Protein AF-A0AAW9GU99-F1 (afdb_monomer_lite)

Foldseek 3Di:
DDDPDFWDKDFPDDDQLDTDIDIGGDPPDDDDDDPPDPRPPRPPDDPDDDPDDDDD

Sequence (56 aa):
MSIGNDITVEVHSAYRGRAVLHVRAPSNLAIDRERNFAAPQNDDGPSAPTPEPSTK

pLDDT: mean 78.86, std 16.1, range [53.59, 96.38]

Secondary structure (DSSP, 8-state):
-EETTTEEEEEEEEETTEEEEEEE--TTS-----TT--PPP----SPPPPPP----

Structure (mmCIF, N/CA/C/O backbone):
data_AF-A0AAW9GU99-F1
#
_entry.id   AF-A0AAW9GU99-F1
#
loop_
_atom_site.group_PDB
_atom_site.id
_atom_site.type_symbol
_atom_site.label_atom_id
_atom_site.label_alt_id
_atom_site.label_comp_id
_atom_site.label_asym_id
_atom_site.label_entity_id
_atom_site.label_seq_id
_atom_site.pdbx_PDB_ins_code
_atom_site.Cartn_x
_atom_site.Cartn_y
_atom_site.Cartn_z
_atom_site.occupancy
_atom_site.B_iso_or_equiv
_atom_site.auth_seq_id
_atom_site.auth_comp_id
_atom_site.auth_asym_id
_atom_site.auth_atom_id
_atom_site.pdbx_PDB_model_num
ATOM 1 N N . MET A 1 1 ? -1.427 7.033 -0.107 1.00 82.69 1 MET A N 1
ATOM 2 C CA . MET A 1 1 ? 0.043 6.957 0.045 1.00 82.69 1 MET A CA 1
ATOM 3 C C . MET A 1 1 ? 0.631 6.593 -1.303 1.00 82.69 1 MET A C 1
ATOM 5 O O . MET A 1 1 ? 0.069 5.720 -1.952 1.00 82.69 1 MET A O 1
ATOM 9 N N . SER A 1 2 ? 1.723 7.232 -1.716 1.00 86.75 2 SER A N 1
ATOM 10 C CA . SER A 1 2 ? 2.390 6.927 -2.989 1.00 86.75 2 SER A CA 1
ATOM 11 C C . SER A 1 2 ? 3.729 6.243 -2.732 1.00 86.75 2 SER A C 1
ATOM 13 O O . SER A 1 2 ? 4.428 6.601 -1.783 1.00 86.75 2 SER A O 1
ATOM 15 N N . ILE A 1 3 ? 4.062 5.244 -3.547 1.00 89.12 3 ILE A N 1
ATOM 16 C CA . ILE A 1 3 ? 5.337 4.521 -3.508 1.00 89.12 3 ILE A CA 1
ATOM 17 C C . ILE A 1 3 ? 6.018 4.748 -4.857 1.00 89.12 3 ILE A C 1
ATOM 19 O O . ILE A 1 3 ? 5.511 4.321 -5.894 1.00 89.12 3 ILE A O 1
ATOM 23 N N . GLY A 1 4 ? 7.155 5.445 -4.850 1.00 91.31 4 GLY A N 1
ATOM 24 C CA . GLY A 1 4 ? 7.759 5.929 -6.092 1.00 91.31 4 GLY A CA 1
ATOM 25 C C . GLY A 1 4 ? 6.807 6.864 -6.848 1.00 91.31 4 GLY A C 1
ATOM 26 O O . GLY A 1 4 ? 6.073 7.633 -6.225 1.00 91.31 4 GLY A O 1
ATOM 27 N N . ASN A 1 5 ? 6.816 6.780 -8.180 1.00 92.12 5 ASN A N 1
ATOM 28 C CA . ASN A 1 5 ? 6.025 7.663 -9.045 1.00 92.12 5 ASN A CA 1
ATOM 29 C C . ASN A 1 5 ? 4.721 7.029 -9.555 1.00 92.12 5 ASN A C 1
ATOM 31 O O . ASN A 1 5 ? 3.794 7.755 -9.900 1.00 92.12 5 ASN A O 1
ATOM 35 N N . ASP A 1 6 ? 4.633 5.696 -9.577 1.00 93.25 6 ASP A N 1
ATOM 36 C CA . ASP A 1 6 ? 3.605 4.986 -10.357 1.00 93.25 6 ASP A CA 1
ATOM 37 C C . ASP A 1 6 ? 2.648 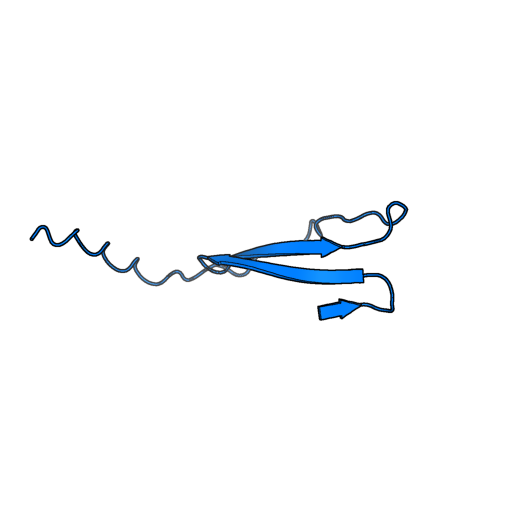4.144 -9.506 1.00 93.25 6 ASP A C 1
ATOM 39 O O . ASP A 1 6 ? 1.663 3.608 -10.017 1.00 93.25 6 ASP A O 1
ATOM 43 N N . ILE A 1 7 ? 2.923 4.010 -8.205 1.00 95.56 7 ILE A N 1
ATOM 44 C CA . ILE A 1 7 ? 2.128 3.179 -7.302 1.00 95.56 7 ILE A CA 1
ATOM 45 C C . ILE A 1 7 ? 1.415 4.068 -6.292 1.00 95.56 7 ILE A C 1
ATOM 47 O O . ILE A 1 7 ? 2.036 4.858 -5.580 1.00 95.56 7 ILE A O 1
ATOM 51 N N . THR A 1 8 ? 0.099 3.899 -6.187 1.00 96.38 8 THR A N 1
ATOM 52 C CA . THR A 1 8 ? -0.723 4.557 -5.166 1.00 96.38 8 THR A CA 1
ATOM 53 C C . THR A 1 8 ? -1.512 3.519 -4.384 1.00 96.38 8 THR A C 1
ATOM 55 O O . THR A 1 8 ? -2.195 2.678 -4.967 1.00 96.38 8 THR A O 1
ATOM 58 N N . VAL A 1 9 ? -1.442 3.603 -3.057 1.00 94.81 9 VAL A N 1
ATOM 59 C CA . VAL A 1 9 ? -2.195 2.765 -2.121 1.00 94.81 9 VAL A CA 1
ATOM 60 C C . VAL A 1 9 ? -3.175 3.636 -1.342 1.00 94.81 9 VAL A C 1
ATOM 62 O O . VAL A 1 9 ? -2.786 4.629 -0.714 1.00 94.81 9 VAL A O 1
ATOM 65 N N . GLU A 1 10 ? -4.445 3.253 -1.368 1.00 95.31 10 GLU A N 1
ATOM 66 C CA . GLU A 1 10 ? -5.543 3.924 -0.673 1.00 95.31 10 GLU A CA 1
ATOM 67 C C . GLU A 1 10 ? -6.272 2.944 0.243 1.00 95.31 10 GLU A C 1
ATOM 69 O O . GLU A 1 10 ? -6.514 1.793 -0.123 1.00 95.31 10 GLU A O 1
ATOM 74 N N . VAL A 1 11 ? -6.655 3.412 1.431 1.00 93.19 11 VAL A N 1
ATOM 75 C CA . VAL A 1 11 ? -7.571 2.672 2.301 1.00 93.19 11 VAL A CA 1
ATOM 76 C C . VAL A 1 11 ? -8.980 2.882 1.764 1.00 93.19 11 VAL A C 1
ATOM 78 O O . VAL A 1 11 ? -9.478 4.004 1.762 1.00 93.19 11 VAL A O 1
ATOM 81 N N . HIS A 1 12 ? -9.614 1.810 1.300 1.00 93.75 12 HIS A N 1
ATOM 82 C CA . HIS A 1 12 ? -10.997 1.855 0.835 1.00 93.75 12 HIS A CA 1
ATOM 83 C C . HIS A 1 12 ? -11.977 1.746 2.007 1.00 93.75 12 HIS A C 1
ATOM 85 O O . HIS A 1 12 ? -12.935 2.509 2.101 1.00 93.75 12 HIS A O 1
ATOM 91 N N . SER A 1 13 ? -11.720 0.813 2.923 1.00 93.25 13 SER A N 1
ATOM 92 C CA . SER A 1 13 ? -12.506 0.632 4.143 1.00 93.25 13 SER A CA 1
ATOM 93 C C . SER A 1 13 ? -11.670 -0.020 5.242 1.00 93.25 13 SER A C 1
ATOM 95 O O . SER A 1 13 ? -10.675 -0.693 4.964 1.00 93.25 13 SER A O 1
ATOM 97 N N . ALA A 1 14 ? -12.065 0.183 6.498 1.00 92.50 14 ALA A N 1
ATOM 98 C CA . ALA A 1 14 ? -11.458 -0.457 7.658 1.00 92.50 14 ALA A CA 1
ATOM 99 C C . ALA A 1 14 ? -12.550 -0.940 8.621 1.00 92.50 14 ALA A C 1
ATOM 101 O O . ALA A 1 14 ? -13.486 -0.202 8.923 1.00 92.50 14 ALA A O 1
ATOM 102 N N . T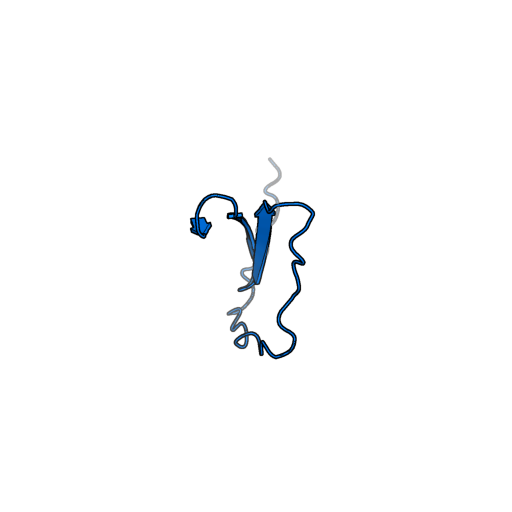YR A 1 15 ? -12.445 -2.185 9.083 1.00 89.50 15 TYR A N 1
ATOM 103 C CA . TYR A 1 15 ? -13.390 -2.801 10.010 1.00 89.50 15 TYR A CA 1
ATOM 104 C C . TYR A 1 15 ? -12.715 -3.923 10.801 1.00 89.50 15 TYR A C 1
ATOM 106 O O . TYR A 1 15 ? -12.042 -4.763 10.206 1.00 89.50 15 TYR A O 1
ATOM 114 N N . ARG A 1 16 ? -12.917 -3.957 12.128 1.00 88.06 16 ARG A N 1
ATOM 115 C CA . ARG A 1 16 ? -12.428 -5.024 13.028 1.00 88.06 16 ARG A CA 1
ATOM 116 C C . ARG A 1 16 ? -10.954 -5.393 12.794 1.00 88.06 16 ARG A C 1
ATOM 118 O O . ARG A 1 16 ? -10.636 -6.514 12.399 1.00 88.06 16 ARG A O 1
ATOM 125 N N . GLY A 1 17 ? -10.068 -4.401 12.918 1.00 85.44 17 GLY A N 1
ATOM 126 C CA . GLY A 1 17 ? -8.616 -4.568 12.737 1.00 85.44 17 GLY A CA 1
ATOM 127 C C . GLY A 1 17 ? -8.169 -4.976 11.332 1.00 85.44 17 GLY A C 1
ATOM 128 O O . GLY A 1 17 ? -7.003 -5.298 11.121 1.00 85.44 17 GLY A O 1
ATOM 129 N N . ARG A 1 18 ? -9.079 -4.973 10.354 1.00 85.69 18 ARG A N 1
ATOM 130 C CA . ARG A 1 18 ? -8.794 -5.287 8.954 1.00 85.69 18 ARG A CA 1
ATOM 131 C C . ARG A 1 18 ? -9.020 -4.051 8.103 1.00 85.69 18 ARG A C 1
ATOM 133 O O . ARG A 1 18 ? -9.928 -3.266 8.367 1.00 85.69 18 ARG A O 1
ATOM 140 N N . ALA A 1 19 ? -8.222 -3.911 7.054 1.00 90.44 19 ALA A N 1
ATOM 141 C CA . ALA A 1 19 ? -8.390 -2.872 6.052 1.00 90.44 19 ALA A CA 1
ATOM 142 C C . ALA A 1 19 ? -8.490 -3.491 4.658 1.00 90.44 19 ALA A C 1
ATOM 144 O O . ALA A 1 19 ? -7.779 -4.445 4.333 1.00 90.44 19 ALA A O 1
ATOM 145 N N . VAL A 1 20 ? -9.366 -2.927 3.832 1.00 92.25 20 VAL A N 1
ATOM 146 C CA . VAL A 1 20 ? -9.395 -3.163 2.391 1.00 92.25 20 VAL A CA 1
ATOM 147 C C . VAL A 1 20 ? -8.571 -2.067 1.737 1.00 92.25 20 VAL A C 1
ATOM 149 O O . VAL A 1 20 ? -8.860 -0.880 1.901 1.00 92.25 20 VAL A O 1
ATOM 152 N N . LEU A 1 21 ? -7.539 -2.471 1.003 1.00 93.12 21 LEU A N 1
ATOM 153 C CA . LEU A 1 21 ? -6.648 -1.563 0.293 1.00 93.12 21 LEU A CA 1
ATOM 154 C C . LEU A 1 21 ? -6.941 -1.613 -1.206 1.00 93.12 21 LEU A C 1
ATOM 156 O O . LEU A 1 21 ? -7.055 -2.694 -1.783 1.00 93.12 21 LEU A O 1
ATOM 160 N N . HIS A 1 22 ? -7.018 -0.445 -1.837 1.00 95.62 22 HIS A N 1
ATOM 161 C CA . HIS A 1 22 ? -6.946 -0.305 -3.287 1.00 95.62 22 HIS A CA 1
ATOM 162 C C . HIS A 1 22 ? -5.517 0.056 -3.680 1.00 95.62 22 HIS A C 1
ATOM 164 O O . HIS A 1 22 ? -4.969 1.050 -3.203 1.00 95.62 22 HIS A O 1
ATOM 170 N N . VAL A 1 23 ? -4.923 -0.753 -4.557 1.00 94.25 23 VAL A N 1
ATOM 171 C CA . VAL A 1 23 ? -3.582 -0.528 -5.103 1.00 94.25 23 VAL A CA 1
ATOM 172 C C . VAL A 1 23 ? -3.720 -0.214 -6.586 1.00 94.25 23 VAL A C 1
ATOM 174 O O . VAL A 1 23 ? -4.206 -1.041 -7.354 1.00 94.25 23 VAL A O 1
ATOM 177 N N . ARG A 1 24 ? -3.305 0.988 -6.987 1.00 95.50 24 ARG A N 1
ATOM 178 C CA . ARG A 1 24 ? -3.129 1.364 -8.394 1.00 95.50 24 ARG A CA 1
ATOM 179 C C . A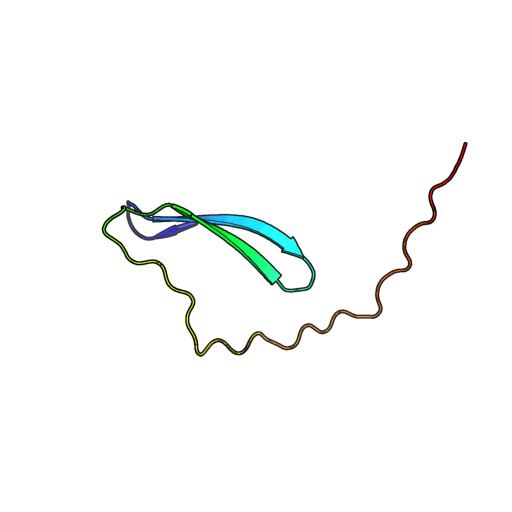RG A 1 24 ? -1.655 1.212 -8.734 1.00 95.50 24 ARG A C 1
ATOM 181 O O . ARG A 1 24 ? -0.821 1.793 -8.045 1.00 95.50 24 ARG A O 1
ATOM 188 N N . ALA A 1 25 ? -1.362 0.421 -9.758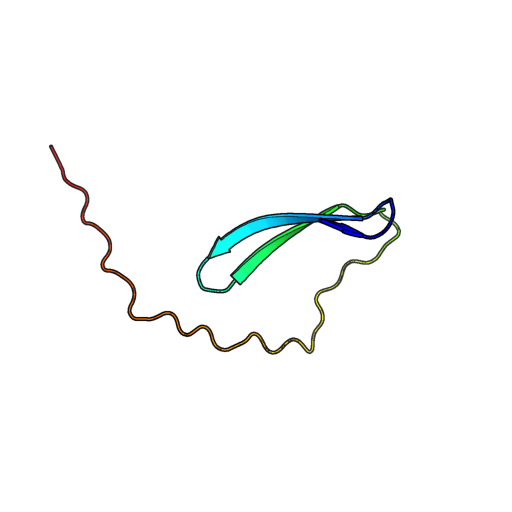 1.00 95.62 25 ALA A N 1
ATOM 189 C CA . ALA A 1 25 ? -0.012 0.112 -10.205 1.00 95.62 25 ALA A CA 1
ATOM 190 C C . ALA A 1 25 ? 0.002 -0.174 -11.721 1.00 95.62 25 ALA A C 1
ATOM 192 O O . ALA A 1 25 ? -1.050 -0.496 -12.285 1.00 95.62 25 ALA A O 1
ATOM 193 N N . PRO A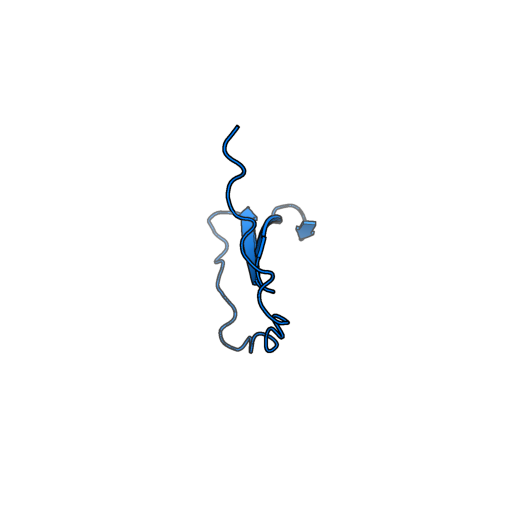 1 26 ? 1.169 -0.080 -12.383 1.00 96.12 26 PRO A N 1
ATOM 194 C CA . PRO A 1 26 ? 1.343 -0.506 -13.770 1.00 96.12 26 PRO A CA 1
ATOM 195 C C . PRO A 1 26 ? 0.949 -1.975 -13.991 1.00 96.12 26 PRO A C 1
ATOM 197 O O . PRO A 1 26 ? 1.189 -2.826 -13.139 1.00 96.12 26 PRO A O 1
ATOM 200 N N . SER A 1 27 ? 0.392 -2.299 -15.161 1.00 94.19 27 SER A N 1
ATOM 201 C CA . SER A 1 27 ? -0.099 -3.653 -15.482 1.00 94.19 27 SER A CA 1
ATOM 202 C C . SER A 1 27 ? 0.992 -4.723 -15.576 1.00 94.19 27 SER A C 1
ATOM 204 O O . SER A 1 27 ? 0.689 -5.912 -15.527 1.00 94.19 27 SER A O 1
ATOM 206 N N . ASN A 1 28 ? 2.254 -4.317 -15.713 1.00 95.00 28 ASN A N 1
ATOM 207 C CA . ASN A 1 28 ? 3.412 -5.207 -15.727 1.00 95.00 28 ASN A CA 1
ATOM 208 C C . ASN A 1 28 ? 3.975 -5.495 -14.323 1.00 95.00 28 ASN A C 1
ATOM 210 O O . ASN A 1 28 ? 4.959 -6.225 -14.217 1.00 95.00 28 ASN A O 1
ATOM 214 N N . LEU A 1 29 ? 3.386 -4.930 -13.263 1.00 92.88 29 LEU A N 1
ATOM 215 C CA . LEU A 1 29 ? 3.780 -5.185 -11.882 1.00 92.88 29 LEU A CA 1
ATOM 216 C C . LEU A 1 29 ? 2.828 -6.200 -11.240 1.00 92.88 29 LEU A C 1
ATOM 218 O O . LEU A 1 29 ? 1.622 -5.970 -11.154 1.00 92.88 29 LEU A O 1
ATOM 222 N N . ALA A 1 30 ? 3.375 -7.316 -10.758 1.00 90.69 30 ALA A N 1
ATOM 223 C CA . ALA A 1 30 ? 2.613 -8.284 -9.976 1.00 90.69 30 ALA A CA 1
ATOM 224 C C . ALA A 1 30 ? 2.313 -7.725 -8.575 1.00 90.69 30 ALA A C 1
ATOM 226 O O . ALA A 1 30 ? 3.198 -7.172 -7.920 1.00 90.69 30 ALA A O 1
ATOM 227 N N . ILE A 1 31 ? 1.062 -7.868 -8.127 1.00 88.62 31 ILE A N 1
ATOM 228 C CA . ILE A 1 31 ? 0.607 -7.458 -6.795 1.00 88.62 31 ILE A CA 1
ATOM 229 C C . ILE A 1 31 ? 0.096 -8.695 -6.065 1.00 88.62 31 ILE A C 1
ATOM 231 O O . ILE A 1 31 ? -0.975 -9.216 -6.378 1.00 88.62 31 ILE A O 1
ATOM 235 N N . ASP A 1 32 ? 0.848 -9.128 -5.060 1.00 88.12 32 ASP A N 1
ATOM 236 C CA . ASP A 1 32 ? 0.568 -10.340 -4.300 1.00 88.12 32 ASP A CA 1
ATOM 237 C C . ASP A 1 32 ? 0.362 -10.036 -2.816 1.00 88.12 32 ASP A C 1
ATOM 239 O O . ASP A 1 32 ? 0.900 -9.076 -2.258 1.00 88.12 32 ASP A O 1
ATOM 243 N N . ARG A 1 33 ? -0.428 -10.882 -2.148 1.00 83.69 33 ARG A N 1
ATOM 244 C CA . ARG A 1 33 ? -0.511 -10.876 -0.685 1.00 83.69 33 ARG A CA 1
ATOM 245 C C . ARG A 1 33 ? 0.689 -11.629 -0.127 1.00 83.69 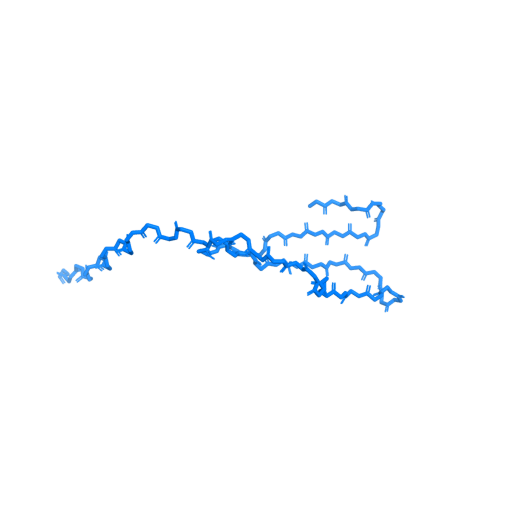33 ARG A C 1
ATOM 247 O O . ARG A 1 33 ? 0.869 -12.804 -0.447 1.00 83.69 33 ARG A O 1
ATOM 254 N N . GLU A 1 34 ? 1.450 -10.976 0.745 1.00 82.75 34 GLU A N 1
ATOM 255 C CA . GLU A 1 34 ? 2.523 -11.629 1.494 1.00 82.75 34 GLU A CA 1
ATOM 256 C C . GLU A 1 34 ? 1.947 -12.804 2.303 1.00 82.75 34 GLU A C 1
ATOM 258 O O . GLU A 1 34 ? 1.015 -12.630 3.093 1.00 82.75 34 GLU A O 1
ATOM 263 N N . ARG A 1 35 ? 2.464 -14.018 2.081 1.00 68.88 35 ARG A N 1
ATOM 264 C CA . ARG A 1 35 ? 1.880 -15.253 2.640 1.00 68.88 35 ARG A CA 1
ATOM 265 C C . ARG A 1 35 ? 2.263 -15.488 4.100 1.00 68.88 35 ARG A C 1
ATOM 267 O O . ARG A 1 35 ? 1.571 -16.233 4.782 1.00 68.88 35 ARG A O 1
ATOM 274 N N . ASN A 1 36 ? 3.326 -14.844 4.582 1.00 58.62 36 ASN A N 1
ATOM 275 C CA . ASN A 1 36 ? 3.837 -15.018 5.946 1.00 58.62 36 ASN A CA 1
ATOM 276 C C . ASN A 1 36 ? 3.320 -13.973 6.948 1.00 58.62 36 ASN A C 1
ATOM 278 O O . ASN A 1 36 ? 3.837 -13.871 8.060 1.00 58.62 36 ASN A O 1
ATOM 282 N N . PHE A 1 37 ? 2.305 -13.186 6.586 1.00 56.28 37 PHE A N 1
ATOM 283 C CA . PHE A 1 37 ? 1.745 -12.199 7.500 1.00 56.28 37 PHE A CA 1
ATOM 284 C C . PHE A 1 37 ? 0.788 -12.862 8.502 1.00 56.28 37 PHE A C 1
ATOM 286 O O . PHE A 1 37 ? -0.385 -13.102 8.207 1.00 56.28 37 PHE A O 1
ATOM 293 N N . ALA A 1 38 ? 1.282 -13.150 9.707 1.00 58.88 38 ALA A N 1
ATOM 294 C CA . ALA A 1 38 ? 0.424 -13.426 10.852 1.00 58.88 38 ALA A CA 1
ATOM 295 C C . ALA A 1 38 ? -0.267 -12.115 11.247 1.00 58.88 38 ALA A C 1
ATOM 297 O O . ALA A 1 38 ? 0.366 -11.215 11.799 1.00 58.88 38 ALA A O 1
ATOM 298 N N . ALA A 1 39 ? -1.555 -11.982 10.918 1.00 58.47 39 ALA A N 1
ATOM 299 C CA . ALA A 1 39 ? -2.323 -10.829 11.363 1.00 58.47 39 ALA A CA 1
ATOM 300 C C . ALA A 1 39 ? -2.285 -10.777 12.902 1.00 58.47 39 ALA A C 1
ATOM 302 O O . ALA A 1 39 ? -2.512 -11.815 13.532 1.00 58.47 39 ALA A O 1
ATOM 303 N N . PRO A 1 40 ? -1.993 -9.614 13.516 1.00 58.38 40 PRO A N 1
ATOM 304 C CA . PRO A 1 40 ? -2.101 -9.477 14.960 1.00 58.38 40 PRO A CA 1
ATOM 305 C C . PRO A 1 40 ? -3.512 -9.892 15.386 1.00 58.38 40 PRO A C 1
ATOM 307 O O . PRO A 1 40 ? -4.491 -9.603 14.690 1.00 58.38 40 PRO A O 1
ATOM 310 N N . GLN A 1 41 ? -3.600 -10.634 16.491 1.00 57.72 41 GLN A N 1
ATOM 311 C CA . GLN A 1 41 ? -4.874 -11.100 17.019 1.00 57.72 41 GLN A CA 1
ATOM 312 C C . GLN A 1 41 ? -5.757 -9.875 17.260 1.00 57.72 41 GLN A C 1
ATOM 314 O O . GLN A 1 41 ? -5.370 -8.953 17.974 1.00 57.72 41 GLN A O 1
ATOM 319 N N . ASN A 1 42 ? -6.903 -9.828 16.586 1.00 54.06 42 ASN A N 1
ATOM 320 C CA . ASN A 1 42 ? -7.816 -8.714 16.745 1.00 54.06 42 ASN A CA 1
ATOM 321 C C . ASN A 1 42 ? -8.530 -8.885 18.087 1.00 54.06 42 ASN A C 1
ATOM 323 O O . ASN A 1 42 ? -9.455 -9.690 18.187 1.00 54.06 42 ASN A O 1
ATOM 327 N N . ASP A 1 43 ? -8.097 -8.152 19.110 1.00 58.34 43 ASP A N 1
ATOM 328 C CA . ASP A 1 43 ? -8.867 -7.953 20.336 1.00 58.34 43 ASP A CA 1
ATOM 329 C C . ASP A 1 43 ? -10.039 -7.012 20.018 1.00 58.34 43 ASP A C 1
ATOM 331 O O . ASP A 1 43 ? -10.072 -5.844 20.409 1.00 58.34 43 ASP A O 1
ATOM 335 N N . ASP A 1 44 ? -11.013 -7.516 19.251 1.00 56.72 44 ASP A N 1
ATOM 336 C CA . ASP A 1 44 ? -12.361 -6.957 19.267 1.00 56.72 44 ASP A CA 1
ATOM 337 C C . ASP A 1 44 ? -12.863 -7.144 20.700 1.00 56.72 44 ASP A C 1
ATOM 339 O O . ASP A 1 44 ? -13.391 -8.198 21.067 1.00 56.72 44 ASP A O 1
ATOM 343 N N . GLY A 1 45 ? -12.676 -6.115 21.530 1.00 59.72 45 GLY A N 1
ATOM 344 C CA . GLY A 1 45 ? -13.435 -5.965 22.763 1.00 59.72 45 GLY A CA 1
ATOM 345 C C . GLY A 1 45 ? -14.928 -6.212 22.492 1.00 59.72 45 GLY A C 1
ATOM 346 O O . GLY A 1 45 ? -15.376 -6.112 21.344 1.00 59.72 45 GLY A O 1
ATOM 347 N N . PRO A 1 46 ? -15.704 -6.579 23.526 1.00 54.16 46 PRO A N 1
ATOM 348 C CA . PRO A 1 46 ? -17.063 -7.091 23.374 1.00 54.16 46 PRO A CA 1
ATOM 349 C C . PRO A 1 46 ? -17.861 -6.247 22.379 1.00 54.16 46 PRO A C 1
ATOM 351 O O . PRO A 1 46 ? -17.924 -5.025 22.518 1.00 54.16 46 PRO A O 1
ATOM 354 N N . SER A 1 47 ? -18.417 -6.904 21.350 1.00 58.50 47 SER A N 1
ATOM 355 C CA . SER A 1 47 ? -19.214 -6.235 20.316 1.00 58.50 47 SER A CA 1
ATOM 356 C C . SER A 1 47 ? -20.224 -5.318 20.993 1.00 58.50 47 SER A C 1
ATOM 358 O O . SER A 1 47 ? -21.056 -5.786 21.772 1.00 58.50 47 SER A O 1
ATOM 360 N N . ALA A 1 48 ? -20.130 -4.016 20.712 1.00 62.59 48 ALA A N 1
ATOM 361 C CA . ALA A 1 48 ? -21.125 -3.067 21.174 1.00 62.59 48 ALA A CA 1
ATOM 362 C C . ALA A 1 48 ? -22.508 -3.555 20.703 1.00 62.59 48 ALA A C 1
ATOM 364 O O . ALA A 1 48 ? -22.632 -3.987 19.549 1.00 62.59 48 ALA A O 1
ATOM 365 N N . PRO A 1 49 ? -23.528 -3.543 21.578 1.00 59.94 49 PRO A N 1
ATOM 366 C CA . PRO A 1 49 ? -24.862 -3.979 21.209 1.00 59.94 49 PRO A CA 1
ATOM 367 C C . PRO A 1 49 ? -25.349 -3.155 20.017 1.00 59.94 49 PRO A C 1
ATOM 369 O O . PRO A 1 49 ? -25.187 -1.934 19.974 1.00 59.94 49 PRO A O 1
ATOM 372 N N . THR A 1 50 ? -25.908 -3.846 19.026 1.00 67.69 50 THR A N 1
ATOM 373 C CA . THR A 1 50 ? -26.573 -3.235 17.877 1.00 67.69 50 THR A CA 1
ATOM 374 C C . THR A 1 50 ? -27.611 -2.233 18.392 1.00 67.69 50 THR A C 1
ATOM 376 O O . THR A 1 50 ? -28.493 -2.651 19.141 1.00 67.69 50 THR A O 1
ATOM 379 N N . PRO A 1 51 ? -27.534 -0.933 18.047 1.00 59.84 51 PRO A N 1
ATOM 380 C CA . PRO A 1 51 ? -28.590 -0.003 18.415 1.00 59.84 51 PRO A CA 1
ATOM 381 C C . PRO A 1 51 ? -29.879 -0.443 17.719 1.00 59.84 51 PRO A C 1
ATOM 383 O O . PRO A 1 51 ? -29.933 -0.532 16.491 1.00 59.84 51 PRO A O 1
ATOM 386 N N . GLU A 1 52 ? -30.895 -0.777 18.514 1.00 68.00 52 GLU A N 1
ATOM 387 C CA . GLU A 1 52 ? -32.219 -1.121 18.007 1.00 68.00 52 GLU A CA 1
ATOM 388 C C . GLU A 1 52 ? -32.782 0.065 17.205 1.00 68.00 52 GLU A C 1
ATOM 390 O O . GLU A 1 52 ? -32.623 1.222 17.618 1.00 68.00 52 GLU A O 1
ATOM 395 N N . PRO A 1 53 ? -33.419 -0.173 16.045 1.00 58.03 53 PRO A N 1
ATOM 396 C CA . PRO A 1 53 ? -33.987 0.905 15.255 1.00 58.03 53 PRO A CA 1
ATOM 397 C C . PRO A 1 53 ? -35.127 1.570 16.034 1.00 58.03 53 PRO A C 1
ATOM 399 O O . PRO A 1 53 ? -36.164 0.963 16.303 1.00 58.03 53 PRO A O 1
ATOM 402 N N . SER A 1 54 ? -34.932 2.842 16.384 1.00 61.50 54 SER A N 1
ATOM 403 C CA . SER A 1 54 ? -35.967 3.677 16.988 1.00 61.50 54 SER A CA 1
ATOM 404 C C . SER A 1 54 ? -37.055 3.938 15.943 1.00 61.50 54 SER A C 1
ATOM 406 O O . SER A 1 54 ? -36.871 4.728 15.016 1.00 61.50 54 SER A O 1
ATOM 408 N N . THR A 1 55 ? -38.168 3.212 16.053 1.00 58.53 55 THR A N 1
ATOM 409 C CA . THR A 1 55 ? -39.381 3.484 15.274 1.00 58.53 55 THR A CA 1
ATOM 410 C C . THR A 1 55 ? -40.055 4.714 15.873 1.00 58.53 55 THR A C 1
ATOM 412 O O . THR A 1 55 ? -40.373 4.721 17.063 1.00 58.53 55 THR A O 1
ATOM 415 N N . LYS A 1 56 ? -40.231 5.752 15.054 1.00 53.59 56 LYS A N 1
ATOM 416 C CA . LYS A 1 56 ? -41.074 6.912 15.355 1.00 53.59 56 LYS A CA 1
ATOM 417 C C . LYS A 1 56 ? -42.490 6.664 14.853 1.00 53.59 56 LYS A C 1
ATOM 419 O O . LYS A 1 56 ? -42.606 6.099 13.744 1.00 53.59 56 LYS A O 1
#

Radius of gyration: 17.65 Å; chains: 1; bounding box: 49×23×39 Å